Protein AF-A0A662MFW7-F1 (afdb_monomer)

Nearest PDB structures (foldseek):
  1b43-assembly1_B  TM=8.706E-01  e=4.120E-11  Pyrococcus furiosus
  1rxw-assembly1_A  TM=9.596E-01  e=2.568E-09  Archaeoglobus fulgidus
  3ory-assembly1_A  TM=8.728E-01  e=2.286E-09  Desulfurococcus amylolyticus
  1rxv-assembly2_B  TM=9.715E-01  e=1.472E-08  Archaeoglobus fulgidus
  3q8m-assembly2_B  TM=8.664E-01  e=4.306E-07  Homo sapiens

Mean predicted aligned error: 6.73 Å

pLDDT: mean 91.93, std 10.06, range [37.75, 98.44]

Secondary structure (DSSP, 8-state):
-BSGGG-EEEEPTTSS-EEEE--B---HHHHHHHHT--HHHHHHHHHHH-BTTB---TT--HHHHHHHHHHHSSHHHHHHHHT----SHHHHHHHHHS-----------PPP-HHHHHIIIIITT---HHHHHHHHHHHHHHHHHHHT--GGGG-

Radius of gyration: 23.77 Å; Cα contacts (8 Å, |Δi|>4): 122; chains: 1; bounding box: 58×43×58 Å

Sequence (155 aa):
MRNLALSGKRKLPGRSIYVEVHPELILLEKVLKELEITREQLIDLAILVGTDFNPGVKGVGPKTALKLIKKYGSLENVISEMRYSLLEYEEVRKIFLRPPVTDNYHLILGRPDIEGIVEFLCDERDFQLQNIQKSLNDLKAAEDSRRQATLESWF

Solvent-accessible surface area (backbone atoms only — not comparable to full-atom values): 9566 Å² total; per-residue (Å²): 110,43,45,72,97,63,46,46,78,44,72,43,86,99,48,103,44,75,47,75,39,68,66,40,85,72,54,68,70,60,52,32,61,76,70,69,45,53,75,66,43,51,48,41,28,39,50,37,41,35,48,100,88,41,84,37,43,91,94,33,45,70,70,55,24,48,54,44,36,72,72,49,64,40,55,69,47,39,34,64,76,70,65,55,92,76,77,70,54,68,60,55,49,41,48,74,75,61,54,96,77,78,84,89,72,78,95,72,88,72,84,82,58,65,67,62,49,46,47,52,39,36,75,74,62,70,42,59,64,84,79,44,48,62,59,54,50,52,53,51,51,56,50,55,59,55,74,60,68,53,83,65,83,79,108

Foldseek 3Di:
DPCPVPAAWDDDPPDPDIDGDDDDDDDPVVVCVVLVHDPLLVLLLCQQQDDPVGRHFPPRHSVNSSVLCVVQVGNVSSCVVVVTDRPPSVVSSCCSVPNDDDPPDDDDDDQDPLVVVCCCCCVVVVDDCVVCVVVSVVSVVVVVVVVPPDPVVPD

Structure (mmCIF, N/CA/C/O backbone):
data_AF-A0A662MFW7-F1
#
_entry.id   AF-A0A662MFW7-F1
#
loop_
_atom_site.group_PDB
_atom_site.id
_atom_site.type_symbol
_atom_site.label_atom_id
_atom_site.label_alt_id
_atom_site.label_comp_id
_atom_site.label_asym_id
_atom_site.label_entity_id
_atom_site.label_seq_id
_atom_site.pdbx_PDB_ins_code
_atom_site.Cartn_x
_atom_site.Cartn_y
_atom_site.Cartn_z
_atom_site.occupancy
_atom_site.B_iso_or_equiv
_atom_site.auth_seq_id
_atom_site.auth_comp_id
_atom_sit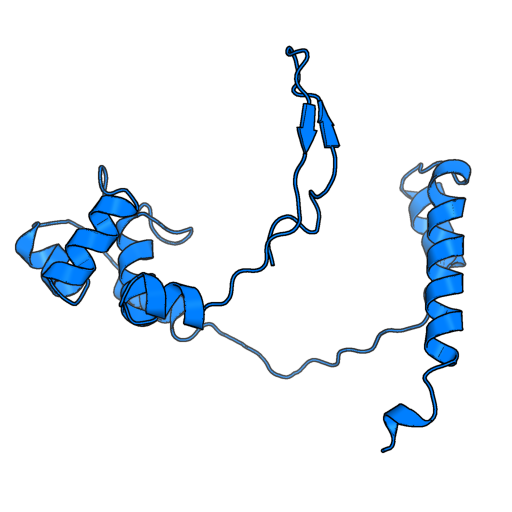e.auth_asym_id
_atom_site.auth_atom_id
_atom_site.pdbx_PDB_model_num
ATOM 1 N N . MET A 1 1 ? 6.815 2.481 -1.957 1.00 92.62 1 MET A N 1
ATOM 2 C CA . MET A 1 1 ? 6.851 3.662 -2.849 1.00 92.62 1 MET A CA 1
ATOM 3 C C . MET A 1 1 ? 5.530 3.720 -3.610 1.00 92.62 1 MET A C 1
ATOM 5 O O . MET A 1 1 ? 5.059 2.664 -4.011 1.00 92.62 1 MET A O 1
ATOM 9 N N . ARG A 1 2 ? 4.913 4.891 -3.779 1.00 94.00 2 ARG A N 1
ATOM 10 C CA . ARG A 1 2 ? 3.706 5.091 -4.602 1.00 94.00 2 ARG A CA 1
ATOM 11 C C . ARG A 1 2 ? 4.025 6.002 -5.783 1.00 94.00 2 ARG A C 1
ATOM 13 O O . ARG A 1 2 ? 5.036 6.697 -5.774 1.00 94.00 2 ARG A O 1
ATOM 20 N N . ASN A 1 3 ? 3.158 5.978 -6.791 1.00 93.19 3 ASN A N 1
ATOM 21 C CA . ASN A 1 3 ? 3.218 6.818 -7.990 1.00 93.19 3 ASN A CA 1
ATOM 22 C C . ASN A 1 3 ? 4.448 6.629 -8.896 1.00 93.19 3 ASN A C 1
ATOM 24 O O . ASN A 1 3 ? 4.631 7.426 -9.807 1.00 93.19 3 ASN A O 1
ATOM 28 N N . LEU A 1 4 ? 5.262 5.582 -8.719 1.00 93.12 4 LEU A N 1
ATOM 29 C CA . LEU A 1 4 ? 6.427 5.343 -9.584 1.00 93.12 4 LEU A CA 1
ATOM 30 C C . LEU A 1 4 ? 6.022 5.227 -11.063 1.00 93.12 4 LEU A C 1
ATOM 32 O O . LEU A 1 4 ? 6.505 5.986 -11.897 1.00 93.12 4 LEU A O 1
ATOM 36 N N . ALA A 1 5 ? 5.055 4.353 -11.357 1.00 90.94 5 ALA A N 1
ATOM 37 C CA . ALA A 1 5 ? 4.534 4.128 -12.707 1.00 90.94 5 ALA A CA 1
ATOM 38 C C . ALA A 1 5 ? 3.625 5.257 -13.243 1.00 90.94 5 ALA A C 1
ATOM 40 O O . ALA A 1 5 ? 3.252 5.233 -14.410 1.00 90.94 5 ALA A O 1
ATOM 41 N N . LEU A 1 6 ? 3.232 6.222 -12.400 1.00 89.44 6 LEU A N 1
ATOM 42 C CA . LEU A 1 6 ? 2.278 7.291 -12.744 1.00 89.44 6 LEU A CA 1
ATOM 43 C C . LEU A 1 6 ? 2.888 8.696 -12.652 1.00 89.44 6 LEU A C 1
ATOM 45 O O . LEU A 1 6 ? 2.176 9.686 -12.827 1.00 89.44 6 LEU A O 1
ATOM 49 N N . SER A 1 7 ? 4.175 8.785 -12.320 1.00 90.19 7 SER A N 1
ATOM 50 C CA . SER A 1 7 ? 4.860 10.054 -12.112 1.00 90.19 7 SER A CA 1
ATOM 51 C C . SER A 1 7 ? 4.948 10.865 -13.405 1.00 90.19 7 SER A C 1
ATOM 53 O O . SER A 1 7 ? 5.110 10.322 -14.497 1.00 90.19 7 SER A O 1
ATOM 55 N N . GLY A 1 8 ? 4.811 12.185 -13.276 1.00 90.06 8 GLY A N 1
ATOM 56 C CA . GLY A 1 8 ? 4.828 13.120 -14.399 1.00 90.06 8 GLY A CA 1
ATOM 57 C C . GLY A 1 8 ? 3.640 14.079 -14.407 1.00 90.06 8 GLY A C 1
ATOM 58 O O . GLY A 1 8 ? 2.832 14.134 -13.478 1.00 90.06 8 GLY A O 1
ATOM 59 N N . LYS A 1 9 ? 3.549 14.876 -15.475 1.00 91.38 9 LYS A N 1
ATOM 60 C CA . LYS A 1 9 ? 2.498 15.883 -15.665 1.00 91.38 9 LYS A CA 1
ATOM 61 C C . LYS A 1 9 ? 1.416 15.350 -16.589 1.00 91.38 9 LYS A C 1
ATOM 63 O O . LYS A 1 9 ? 1.702 14.969 -17.720 1.00 91.38 9 LYS A O 1
ATOM 68 N N . ARG A 1 10 ? 0.160 15.404 -16.144 1.00 89.94 10 ARG A N 1
ATOM 69 C CA . ARG A 1 10 ? -1.008 15.085 -16.976 1.00 89.94 10 ARG A CA 1
ATOM 70 C C . ARG A 1 10 ? -2.005 16.234 -17.004 1.00 89.94 10 ARG A C 1
ATOM 72 O O . ARG A 1 10 ? -2.276 16.856 -15.979 1.00 89.94 10 ARG A O 1
ATOM 79 N N . LYS A 1 11 ? -2.586 16.496 -18.173 1.00 91.69 11 LYS A N 1
ATOM 80 C CA . LYS A 1 11 ? -3.725 17.411 -18.311 1.00 91.69 11 LYS A CA 1
ATOM 81 C C . LYS A 1 11 ? -5.005 16.688 -17.901 1.00 91.69 11 LYS A C 1
ATOM 83 O O . LYS A 1 11 ? -5.216 15.546 -18.305 1.00 91.69 11 LYS A O 1
ATOM 88 N N . LEU A 1 12 ? -5.863 17.338 -17.120 1.00 89.88 12 LEU A N 1
ATOM 89 C CA . LEU A 1 12 ? -7.167 16.767 -16.789 1.00 89.88 12 LEU A CA 1
ATOM 90 C C . LEU A 1 12 ? -8.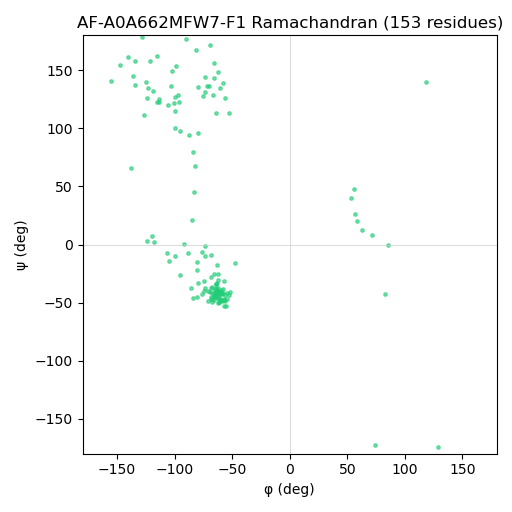106 16.835 -18.004 1.00 89.88 12 LEU A C 1
ATOM 92 O O . LEU A 1 12 ? -8.232 17.899 -18.618 1.00 89.88 12 LEU A O 1
ATOM 96 N N . PRO A 1 13 ? -8.790 15.733 -18.360 1.00 90.00 13 PRO A N 1
ATOM 97 C CA . PRO A 1 13 ? -9.739 15.746 -19.464 1.00 90.00 13 PRO A CA 1
ATOM 98 C C . PRO A 1 13 ? -10.864 16.747 -19.170 1.00 90.00 13 PRO A C 1
ATOM 100 O O . PRO A 1 13 ? -11.377 16.820 -18.053 1.00 90.00 13 PRO A O 1
ATOM 103 N N . GLY A 1 14 ? -11.211 17.566 -20.165 1.00 91.00 14 GLY A N 1
ATOM 104 C CA . GLY A 1 14 ? -12.263 18.581 -20.042 1.00 91.00 14 GLY A CA 1
ATOM 105 C C . GLY A 1 14 ? -11.922 19.789 -19.158 1.00 91.00 14 GLY A C 1
ATOM 106 O O . GLY A 1 14 ? -12.808 20.597 -18.892 1.00 91.00 14 GLY A O 1
ATOM 107 N N . ARG A 1 15 ? -10.672 19.946 -18.691 1.00 92.69 15 ARG A N 1
ATOM 108 C CA . ARG A 1 15 ? -10.233 21.111 -17.900 1.00 92.69 15 ARG A CA 1
ATOM 109 C C . ARG A 1 15 ? -8.872 21.626 -18.373 1.00 92.69 15 ARG A C 1
ATOM 111 O O . ARG A 1 15 ? -7.983 20.855 -18.723 1.00 92.69 15 ARG A O 1
ATOM 118 N N . SER A 1 16 ? -8.663 22.939 -18.320 1.00 91.19 16 SER A N 1
ATOM 119 C CA . SER A 1 16 ? -7.359 23.568 -18.604 1.00 91.19 16 SER A CA 1
ATOM 120 C C . SER A 1 16 ? -6.437 23.545 -17.381 1.00 91.19 16 SER A C 1
ATOM 122 O O . SER A 1 16 ? -5.832 24.551 -17.031 1.00 91.19 16 SER A O 1
ATOM 124 N N . ILE A 1 17 ? -6.367 22.399 -16.699 1.00 93.75 17 ILE A N 1
ATOM 125 C CA . ILE A 1 17 ? -5.581 22.207 -15.477 1.00 93.75 17 ILE A CA 1
ATOM 126 C C . ILE A 1 17 ? -4.618 21.046 -15.704 1.00 93.75 17 ILE A C 1
ATOM 128 O O . ILE A 1 17 ? -5.012 19.988 -16.203 1.00 93.75 17 ILE A O 1
ATOM 132 N N . TYR A 1 18 ? -3.367 21.251 -15.308 1.00 91.75 18 TYR A N 1
ATOM 133 C CA . TYR A 1 18 ? -2.338 20.222 -15.277 1.00 91.75 18 TYR A CA 1
ATOM 134 C C . TYR A 1 18 ? -2.137 19.760 -13.838 1.00 91.75 18 TYR A C 1
ATOM 136 O O . TYR A 1 18 ? -2.091 20.575 -12.920 1.00 91.75 18 TYR A O 1
ATOM 144 N N . VAL A 1 19 ? -2.028 18.450 -13.656 1.00 91.69 19 VAL A N 1
ATOM 145 C CA . VAL A 1 19 ? -1.703 17.824 -12.378 1.00 91.69 19 VAL A CA 1
ATOM 146 C C . VAL A 1 19 ? -0.340 17.178 -12.523 1.00 91.69 19 VAL A C 1
ATOM 148 O O . VAL A 1 19 ? -0.122 16.375 -13.433 1.00 91.69 19 VAL A O 1
ATOM 151 N N . GLU A 1 20 ? 0.565 17.545 -11.629 1.00 93.50 20 GLU A N 1
ATOM 152 C CA . GLU A 1 20 ? 1.867 16.914 -11.494 1.00 93.50 20 GLU A CA 1
ATOM 153 C C . GLU A 1 20 ? 1.800 15.873 -10.380 1.00 93.50 20 GLU A C 1
ATOM 155 O O . GLU A 1 20 ? 1.306 16.149 -9.286 1.00 93.50 20 GLU A O 1
ATOM 160 N N . VAL A 1 21 ? 2.241 14.656 -10.686 1.00 93.06 21 VAL A N 1
ATOM 161 C CA . VAL A 1 21 ? 2.283 13.543 -9.742 1.00 93.06 21 VAL A CA 1
ATOM 162 C C . VAL A 1 21 ? 3.742 13.201 -9.487 1.00 93.06 21 VAL A C 1
ATOM 164 O O . VAL A 1 21 ? 4.482 12.871 -10.415 1.00 93.06 21 VAL A O 1
ATOM 167 N N . HIS A 1 22 ? 4.145 13.259 -8.222 1.00 94.12 22 HIS A N 1
ATOM 168 C CA . HIS A 1 22 ? 5.493 12.907 -7.791 1.00 94.12 22 HIS A CA 1
ATOM 169 C C . HIS A 1 22 ? 5.512 11.506 -7.160 1.00 94.12 22 HIS A C 1
ATOM 171 O O . HIS A 1 22 ? 4.514 11.097 -6.551 1.00 94.12 22 HIS A O 1
ATOM 177 N N . PRO A 1 23 ? 6.625 10.760 -7.279 1.00 95.81 23 PRO A N 1
ATOM 178 C CA . PRO A 1 23 ? 6.841 9.553 -6.493 1.00 95.81 23 PRO A CA 1
ATOM 179 C C . PRO A 1 23 ? 6.782 9.849 -4.991 1.00 95.81 23 PRO A C 1
ATOM 181 O O . PRO A 1 23 ? 7.329 10.843 -4.519 1.00 95.81 23 PRO A O 1
ATOM 184 N N . GLU A 1 24 ? 6.152 8.956 -4.232 1.00 95.50 24 GLU A N 1
ATOM 185 C CA . GLU A 1 24 ? 6.008 9.084 -2.779 1.00 95.50 24 GLU A CA 1
ATOM 186 C C . GLU A 1 24 ? 6.683 7.907 -2.070 1.00 95.50 24 GLU A C 1
ATOM 188 O O . GLU A 1 24 ? 6.446 6.735 -2.393 1.00 95.50 24 GLU A O 1
ATOM 193 N N . LEU A 1 25 ? 7.495 8.196 -1.055 1.00 96.94 25 LEU A N 1
ATOM 194 C CA . LEU A 1 25 ? 8.064 7.183 -0.171 1.00 96.94 25 LEU A CA 1
ATOM 195 C C . LEU A 1 25 ? 7.275 7.139 1.140 1.00 96.94 25 LEU A C 1
ATOM 197 O O . LEU A 1 25 ? 7.204 8.127 1.862 1.00 96.94 25 LEU A O 1
ATOM 201 N N . ILE A 1 26 ? 6.720 5.970 1.459 1.00 96.88 26 ILE A N 1
ATOM 202 C CA . ILE A 1 26 ? 6.002 5.716 2.710 1.00 96.88 26 ILE A CA 1
ATOM 203 C C . ILE A 1 26 ? 6.792 4.670 3.485 1.00 96.88 26 ILE A C 1
ATOM 205 O O . ILE A 1 26 ? 7.044 3.581 2.968 1.00 96.88 26 ILE A O 1
ATOM 209 N N . LEU A 1 27 ? 7.188 5.018 4.707 1.00 97.81 27 LEU A N 1
ATOM 210 C CA . LEU A 1 27 ? 7.931 4.143 5.608 1.00 97.81 27 LEU A CA 1
ATOM 211 C C . LEU A 1 27 ? 6.993 3.663 6.710 1.00 97.81 27 LEU A C 1
ATOM 213 O O . LEU A 1 27 ? 6.459 4.484 7.455 1.00 97.81 27 LEU A O 1
ATOM 217 N N . LEU A 1 28 ? 6.812 2.345 6.815 1.00 97.62 28 LEU A N 1
ATOM 218 C CA . LEU A 1 28 ? 5.862 1.740 7.750 1.00 97.62 28 LEU A CA 1
ATOM 219 C C . LEU A 1 28 ? 6.109 2.200 9.191 1.00 97.62 28 LEU A C 1
ATOM 221 O O . LEU A 1 28 ? 5.181 2.638 9.856 1.00 97.62 28 LEU A O 1
ATOM 225 N N . GLU A 1 29 ? 7.359 2.180 9.651 1.00 97.81 29 GLU A N 1
ATOM 226 C CA . GLU A 1 29 ? 7.716 2.585 11.017 1.00 97.81 29 GLU A CA 1
ATOM 227 C C . GLU A 1 29 ? 7.327 4.033 11.332 1.00 97.81 29 GLU A C 1
ATOM 229 O O . GLU A 1 29 ? 6.806 4.312 12.411 1.00 97.81 29 GLU A O 1
ATOM 234 N N . LYS A 1 30 ? 7.531 4.957 10.381 1.00 98.19 30 LYS A N 1
ATOM 235 C CA . LYS A 1 30 ? 7.141 6.363 10.553 1.00 98.19 30 LYS A CA 1
ATOM 236 C C . LYS A 1 30 ? 5.626 6.503 10.649 1.00 98.19 30 LYS A C 1
ATOM 238 O O . LYS A 1 30 ? 5.151 7.207 11.531 1.00 98.19 30 LYS A O 1
ATOM 243 N N . VAL A 1 31 ? 4.888 5.790 9.796 1.00 98.00 31 VAL A N 1
ATOM 244 C CA . VAL A 1 31 ? 3.417 5.785 9.811 1.00 98.00 31 VAL A CA 1
ATOM 245 C C . VAL A 1 31 ? 2.888 5.244 11.138 1.00 98.00 31 VAL A C 1
ATOM 247 O O . VAL A 1 31 ? 2.053 5.883 11.767 1.00 98.00 31 VAL A O 1
ATOM 250 N N . LEU A 1 32 ? 3.392 4.096 11.596 1.00 98.19 32 LEU A N 1
ATOM 251 C CA . LEU A 1 32 ? 2.969 3.495 12.863 1.00 98.19 32 LEU A CA 1
ATOM 252 C C . LEU A 1 32 ? 3.270 4.412 14.055 1.00 98.19 32 LEU A C 1
ATOM 254 O O . LEU A 1 32 ? 2.420 4.582 14.927 1.00 98.19 32 LEU A O 1
ATOM 258 N N . LYS A 1 33 ? 4.446 5.054 14.061 1.00 98.31 33 LYS A N 1
ATOM 259 C CA . LYS A 1 33 ? 4.841 6.011 15.100 1.00 98.31 33 LYS A CA 1
ATOM 260 C C . LYS A 1 33 ? 3.954 7.256 15.113 1.00 98.31 33 LYS A C 1
ATOM 262 O O . LYS A 1 33 ? 3.544 7.682 16.183 1.00 98.31 33 LYS A O 1
ATOM 267 N N . GLU A 1 34 ? 3.666 7.834 13.951 1.00 98.06 34 GLU A N 1
ATOM 268 C CA . GLU A 1 34 ? 2.845 9.046 13.833 1.00 98.06 34 GLU A CA 1
ATOM 269 C C . GLU A 1 34 ? 1.378 8.791 14.199 1.00 98.06 34 GLU A C 1
ATOM 271 O O . GLU A 1 34 ? 0.733 9.626 14.831 1.00 98.06 34 GLU A O 1
ATOM 276 N N . LEU A 1 35 ? 0.850 7.620 13.840 1.00 97.69 35 LEU A N 1
ATOM 277 C CA . LEU A 1 35 ? -0.514 7.222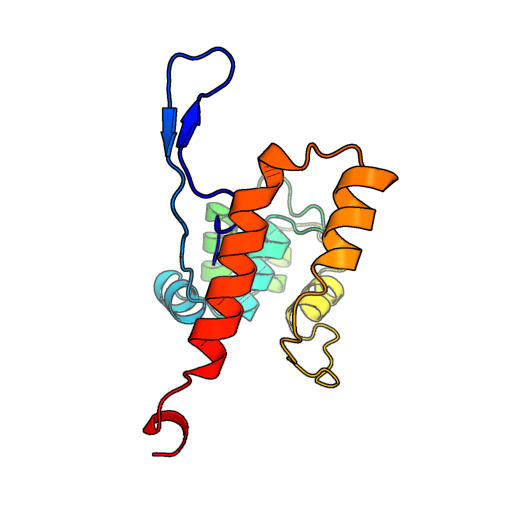 14.188 1.00 97.69 35 LEU A CA 1
ATOM 278 C C . LEU A 1 35 ? -0.634 6.685 15.627 1.00 97.69 35 LEU A C 1
ATOM 280 O O . LEU A 1 35 ? -1.745 6.633 16.163 1.00 97.69 35 LEU A O 1
ATOM 284 N N . GLU A 1 36 ? 0.496 6.346 16.257 1.00 97.81 36 GLU A N 1
ATOM 285 C CA . GLU A 1 36 ? 0.610 5.716 17.580 1.00 97.81 36 GLU A CA 1
ATOM 286 C C . GLU A 1 36 ? -0.173 4.399 17.665 1.00 97.81 36 GLU A C 1
ATOM 288 O O . GLU A 1 36 ? -0.957 4.174 18.587 1.00 97.81 36 GLU A O 1
ATOM 293 N N . ILE A 1 37 ? 0.009 3.541 16.662 1.00 98.00 37 ILE A N 1
ATOM 294 C CA . ILE A 1 37 ? -0.643 2.230 16.579 1.00 98.00 37 ILE A CA 1
ATOM 295 C C . ILE A 1 37 ? 0.358 1.152 16.176 1.00 98.00 37 ILE A C 1
ATOM 297 O O . ILE A 1 37 ? 1.390 1.426 15.561 1.00 98.00 37 ILE A O 1
ATOM 301 N N . THR A 1 38 ? 0.043 -0.099 16.493 1.00 98.31 38 THR A N 1
ATOM 302 C CA . THR A 1 38 ? 0.825 -1.256 16.044 1.00 98.31 38 THR A CA 1
ATOM 303 C C . THR A 1 38 ? 0.459 -1.665 14.614 1.00 98.31 38 THR A C 1
ATOM 305 O O . THR A 1 38 ? -0.562 -1.252 14.060 1.00 98.31 38 THR A O 1
ATOM 308 N N . ARG A 1 39 ? 1.277 -2.533 13.999 1.00 97.81 39 ARG A N 1
ATOM 309 C CA . ARG A 1 39 ? 0.954 -3.130 12.691 1.00 97.81 39 ARG A CA 1
ATOM 310 C C . ARG A 1 39 ? -0.375 -3.891 12.718 1.00 97.81 39 ARG A C 1
ATOM 312 O O . ARG A 1 39 ? -1.126 -3.826 11.755 1.00 97.81 39 ARG A O 1
ATOM 319 N N . GLU A 1 40 ? -0.660 -4.593 13.809 1.00 97.94 40 GLU A N 1
ATOM 320 C CA . GLU A 1 40 ? -1.911 -5.333 13.993 1.00 97.94 40 GLU A CA 1
ATOM 321 C C . GLU A 1 40 ? -3.113 -4.387 14.064 1.00 97.94 40 GLU A C 1
ATOM 323 O O . GLU A 1 40 ? -4.089 -4.572 13.347 1.00 97.94 40 GLU A O 1
ATOM 328 N N . GLN A 1 41 ? -2.987 -3.287 14.806 1.00 98.19 41 GLN A N 1
ATOM 329 C CA . GLN A 1 41 ? -4.005 -2.239 14.862 1.00 98.19 41 GLN A CA 1
ATOM 330 C C . GLN A 1 41 ? -4.214 -1.527 13.519 1.00 98.19 41 GLN A C 1
ATOM 332 O O . GLN A 1 41 ? -5.334 -1.139 13.194 1.00 98.19 41 GLN A O 1
ATOM 337 N N . LEU A 1 42 ? -3.159 -1.361 12.716 1.00 98.44 42 LEU A N 1
ATOM 338 C CA . LEU A 1 42 ? -3.282 -0.837 11.354 1.00 98.44 42 LEU A CA 1
ATOM 339 C C . LEU A 1 42 ? -4.083 -1.792 10.452 1.00 98.44 42 LEU A C 1
ATOM 341 O O . LEU A 1 42 ? -4.876 -1.329 9.632 1.00 98.44 42 LEU A O 1
ATOM 345 N N . ILE A 1 43 ? -3.901 -3.105 10.612 1.00 98.19 43 ILE A N 1
ATOM 346 C CA . ILE A 1 43 ? -4.680 -4.124 9.894 1.00 98.19 43 ILE A CA 1
ATOM 347 C C . ILE A 1 43 ? -6.140 -4.094 10.358 1.00 98.19 43 ILE A C 1
ATOM 349 O O . ILE A 1 43 ? -7.034 -4.021 9.522 1.00 98.19 43 ILE A O 1
ATOM 353 N N . ASP A 1 44 ? -6.389 -4.057 11.667 1.00 97.88 44 ASP A N 1
ATOM 354 C CA . ASP A 1 44 ? -7.739 -3.947 12.233 1.00 97.88 44 ASP A CA 1
ATOM 355 C C . ASP A 1 44 ? -8.473 -2.691 11.738 1.00 97.88 44 ASP A C 1
ATOM 357 O O . ASP A 1 44 ? -9.647 -2.737 11.363 1.00 97.88 44 ASP A O 1
ATOM 361 N N . LEU A 1 45 ? -7.762 -1.562 11.670 1.00 98.06 45 LEU A N 1
ATOM 362 C CA . LEU A 1 45 ? -8.256 -0.320 11.082 1.00 9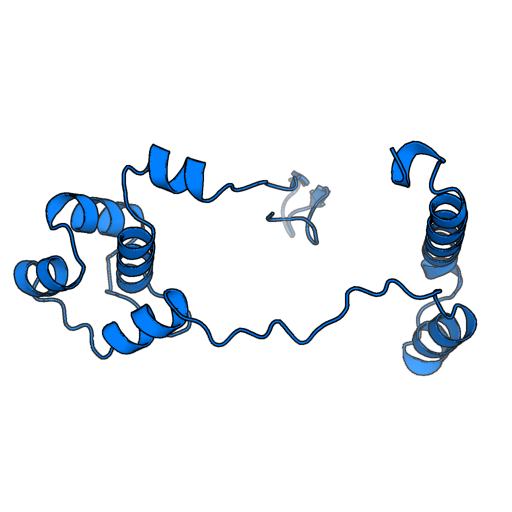8.06 45 LEU A CA 1
ATOM 363 C C . LEU A 1 45 ? -8.641 -0.522 9.613 1.00 98.06 45 LEU A C 1
ATOM 365 O O . LEU A 1 45 ? -9.731 -0.113 9.214 1.00 98.06 45 LEU A O 1
ATOM 369 N N . ALA A 1 46 ? -7.772 -1.139 8.808 1.00 98.00 46 ALA A N 1
ATOM 370 C CA . ALA A 1 46 ? -8.041 -1.388 7.394 1.00 98.00 46 ALA A CA 1
ATOM 371 C C . ALA A 1 46 ? -9.263 -2.296 7.201 1.00 98.00 46 ALA A C 1
ATOM 373 O O . ALA A 1 46 ? -10.110 -2.006 6.363 1.00 98.00 46 ALA A O 1
ATOM 374 N N . ILE A 1 47 ? -9.412 -3.326 8.033 1.00 97.94 47 ILE A N 1
ATOM 375 C CA . ILE A 1 47 ? -10.569 -4.222 8.024 1.00 97.94 47 ILE A CA 1
ATOM 376 C C . ILE A 1 47 ? -11.869 -3.460 8.332 1.00 97.94 47 ILE A C 1
ATOM 378 O O . ILE A 1 47 ? -12.879 -3.698 7.669 1.00 97.94 47 ILE A O 1
ATOM 382 N N . LEU A 1 48 ? -11.861 -2.514 9.280 1.00 97.44 48 LEU A N 1
ATOM 383 C CA . LEU A 1 48 ? -13.027 -1.663 9.562 1.00 97.44 48 LEU A CA 1
ATOM 384 C C . LEU A 1 48 ? -13.414 -0.778 8.375 1.00 97.44 48 LEU A C 1
ATOM 386 O O . LEU A 1 48 ? -14.602 -0.570 8.138 1.00 97.44 48 LEU A O 1
ATOM 390 N N . VAL A 1 49 ? -12.427 -0.240 7.657 1.00 97.75 49 VAL A N 1
ATOM 391 C CA . VAL A 1 49 ? -12.655 0.608 6.475 1.00 97.75 49 VAL A CA 1
ATOM 392 C C . VAL A 1 49 ? -13.121 -0.220 5.278 1.00 97.75 49 VAL A C 1
ATOM 394 O O . VAL A 1 49 ? -13.974 0.232 4.519 1.00 97.75 49 VAL A O 1
ATOM 397 N N . GLY A 1 50 ? -12.577 -1.425 5.132 1.00 96.56 50 GLY A N 1
ATOM 398 C CA . GLY A 1 50 ? -12.770 -2.311 3.994 1.00 96.56 50 GLY A CA 1
ATOM 399 C C . GLY A 1 50 ? -11.453 -2.592 3.277 1.00 96.56 50 GLY A C 1
ATOM 400 O O . GLY A 1 50 ? -10.612 -1.707 3.098 1.00 96.56 50 GLY A O 1
ATOM 401 N N . THR A 1 51 ? -11.289 -3.844 2.867 1.00 96.56 51 THR A N 1
ATOM 402 C CA . THR A 1 51 ? -10.147 -4.348 2.099 1.00 96.56 51 THR A CA 1
ATOM 403 C C . THR A 1 51 ? -10.653 -5.102 0.870 1.00 96.56 51 THR A C 1
ATOM 405 O O . THR A 1 51 ? -11.855 -5.289 0.696 1.00 96.56 51 THR A O 1
ATOM 408 N N . ASP A 1 52 ? -9.751 -5.606 0.032 1.00 96.50 52 ASP A N 1
ATOM 409 C CA . ASP A 1 52 ? -10.146 -6.469 -1.089 1.00 96.50 52 ASP A CA 1
ATOM 410 C C . ASP A 1 52 ? -10.795 -7.791 -0.626 1.00 96.50 52 ASP A C 1
ATOM 412 O O . ASP A 1 52 ? -11.490 -8.443 -1.401 1.00 96.50 52 ASP A O 1
ATOM 416 N N . PHE A 1 53 ? -10.606 -8.177 0.643 1.00 95.19 53 PHE A N 1
ATOM 417 C CA . PHE A 1 53 ? -11.150 -9.407 1.226 1.00 95.19 53 PHE A CA 1
ATOM 418 C C . PHE A 1 53 ? -12.424 -9.184 2.047 1.00 95.19 53 PHE A C 1
ATOM 420 O O . PHE A 1 53 ? -13.066 -10.152 2.445 1.00 95.19 53 PHE A O 1
ATOM 427 N N . ASN A 1 54 ? -12.801 -7.932 2.330 1.00 95.12 54 ASN A N 1
ATOM 428 C CA . ASN A 1 54 ? -14.013 -7.630 3.086 1.00 95.12 54 ASN A CA 1
ATOM 429 C C . ASN A 1 54 ? -14.553 -6.222 2.774 1.00 95.12 54 ASN A C 1
ATOM 431 O O . ASN A 1 54 ? -13.784 -5.266 2.724 1.00 95.12 54 ASN A O 1
ATOM 435 N N . PRO A 1 55 ? -15.880 -6.028 2.676 1.00 94.00 55 PRO A N 1
ATOM 436 C CA . PRO A 1 55 ? -16.467 -4.733 2.313 1.00 94.00 55 PRO A CA 1
ATOM 437 C C . PRO A 1 55 ? -16.295 -3.628 3.374 1.00 94.00 55 PRO A C 1
ATOM 439 O O . PRO A 1 55 ? -16.618 -2.473 3.103 1.00 94.00 55 PRO A O 1
ATOM 442 N N . GLY A 1 56 ? -15.814 -3.966 4.574 1.00 95.06 56 GLY A N 1
ATOM 443 C CA . GLY A 1 56 ? -15.714 -3.046 5.705 1.00 95.06 56 GLY A CA 1
ATOM 444 C C . GLY A 1 56 ? -17.058 -2.732 6.359 1.00 95.06 56 GLY A C 1
ATOM 445 O O . GLY A 1 56 ? -18.095 -3.324 6.051 1.00 95.06 56 GLY A O 1
ATOM 446 N N . VAL A 1 57 ? -17.042 -1.786 7.296 1.00 95.56 57 VAL A N 1
ATOM 447 C CA . VAL A 1 57 ? -18.235 -1.330 8.013 1.00 95.56 57 VAL A CA 1
ATOM 448 C C . VAL A 1 57 ? -18.787 -0.075 7.344 1.00 95.56 57 VAL A C 1
ATOM 450 O O . VAL A 1 57 ? -18.124 0.959 7.241 1.00 95.56 57 VAL A O 1
ATOM 453 N N . LYS A 1 58 ? -20.056 -0.129 6.927 1.00 94.19 58 LYS A N 1
ATOM 454 C CA . LYS A 1 58 ? -20.734 1.010 6.297 1.00 94.19 58 LYS A CA 1
ATOM 455 C C . LYS A 1 58 ? -20.691 2.247 7.204 1.00 94.19 58 LYS A C 1
ATOM 457 O O . LYS A 1 58 ? -21.145 2.213 8.342 1.00 94.19 58 LYS A O 1
ATOM 462 N N . GLY A 1 59 ? -20.194 3.362 6.667 1.00 93.94 59 GLY A N 1
ATOM 463 C CA . GLY A 1 59 ? -20.086 4.634 7.394 1.00 93.94 59 GLY A CA 1
ATOM 464 C C . GLY A 1 59 ? -18.814 4.784 8.235 1.00 93.94 59 GLY A C 1
ATOM 465 O O . GLY A 1 59 ? -18.604 5.842 8.830 1.00 93.94 59 GLY A O 1
ATOM 466 N N . VAL A 1 60 ? -17.933 3.780 8.251 1.00 96.50 60 VAL A N 1
ATOM 467 C CA . VAL A 1 60 ? -16.634 3.851 8.926 1.00 96.50 60 VAL A CA 1
ATOM 468 C C . VAL A 1 60 ? -15.540 4.145 7.901 1.00 96.50 60 VAL A C 1
ATOM 470 O O . VAL A 1 60 ? -15.075 3.275 7.179 1.00 96.50 60 VAL A O 1
ATOM 473 N N . GLY A 1 61 ? -15.121 5.409 7.834 1.00 97.06 61 GLY A N 1
ATOM 474 C CA . GLY A 1 61 ? -13.950 5.821 7.053 1.00 97.06 61 GLY A CA 1
ATOM 475 C C . GLY A 1 61 ? -12.644 5.776 7.863 1.00 97.06 61 GLY A C 1
ATOM 476 O O . GLY A 1 61 ? -12.683 5.583 9.082 1.00 97.06 61 GLY A O 1
ATOM 477 N N . PRO A 1 62 ? -11.484 6.062 7.238 1.00 97.88 62 PRO A N 1
ATOM 478 C CA . PRO A 1 62 ? -10.165 5.944 7.874 1.00 97.88 62 PRO A CA 1
ATOM 479 C C . PRO A 1 62 ? -10.008 6.724 9.186 1.00 97.88 62 PRO A C 1
ATOM 481 O O . PRO A 1 62 ? -9.462 6.211 10.159 1.00 97.88 62 PRO A O 1
ATOM 484 N N . LYS A 1 63 ? -10.534 7.955 9.248 1.00 97.94 63 LYS A N 1
ATOM 485 C CA . LYS A 1 63 ? -10.476 8.791 10.462 1.00 97.94 63 LYS A CA 1
ATOM 486 C C . LYS A 1 63 ? -11.265 8.176 11.621 1.00 97.94 63 LYS A C 1
ATOM 488 O O . LYS A 1 63 ? -10.798 8.170 12.758 1.00 97.94 63 LYS A O 1
ATOM 493 N N . THR A 1 64 ? -12.461 7.668 11.330 1.00 97.62 64 THR A N 1
ATOM 494 C CA . THR A 1 64 ? -13.330 7.032 12.325 1.00 97.62 64 THR A CA 1
ATOM 495 C C . THR A 1 64 ? -12.728 5.712 12.790 1.00 97.62 64 THR A C 1
ATOM 497 O O . THR A 1 64 ? -12.649 5.484 13.993 1.00 97.62 64 THR A O 1
ATOM 500 N N . ALA A 1 65 ? -12.244 4.886 11.857 1.00 97.81 65 ALA A N 1
ATOM 501 C CA . ALA A 1 65 ? -11.590 3.619 12.163 1.00 97.81 65 ALA A CA 1
ATOM 502 C C . ALA A 1 65 ? -10.379 3.820 13.086 1.00 97.81 65 ALA A C 1
ATOM 504 O O . ALA A 1 65 ? -10.300 3.181 14.132 1.00 97.81 65 ALA A O 1
ATOM 505 N N . LEU A 1 66 ? -9.503 4.785 12.777 1.00 98.38 66 LEU A N 1
ATOM 506 C CA . LEU A 1 66 ? -8.356 5.114 13.627 1.00 98.38 66 LEU A CA 1
ATOM 507 C C . LEU A 1 66 ? -8.779 5.495 15.049 1.00 98.38 66 LEU A C 1
ATOM 509 O O . LEU A 1 66 ? -8.218 4.993 16.020 1.00 98.38 66 LEU A O 1
ATOM 513 N N . LYS A 1 67 ? -9.791 6.362 15.184 1.00 98.12 67 LYS A N 1
ATOM 514 C CA . LYS A 1 67 ? -10.309 6.779 16.493 1.00 98.12 67 LYS A CA 1
ATOM 515 C C . LYS A 1 67 ? -10.838 5.590 17.299 1.00 98.12 67 LYS A C 1
ATOM 517 O O . LYS A 1 67 ? -10.596 5.523 18.501 1.00 98.12 67 LYS A O 1
ATOM 522 N N . LEU A 1 68 ? -11.569 4.680 16.654 1.00 97.75 68 LEU A N 1
ATOM 523 C CA . LEU A 1 68 ? -12.124 3.492 17.301 1.00 97.75 68 LEU A CA 1
ATOM 524 C C . LEU A 1 68 ? -11.013 2.548 17.766 1.00 97.75 68 LEU A C 1
ATOM 526 O O . LEU A 1 68 ? -11.004 2.169 18.933 1.00 97.75 68 LEU A O 1
ATOM 530 N N . ILE A 1 69 ? -10.040 2.250 16.907 1.00 97.88 69 ILE A N 1
ATOM 531 C CA . ILE A 1 69 ? -8.921 1.366 17.251 1.00 97.88 69 ILE A CA 1
ATOM 532 C C . ILE A 1 69 ? -8.067 1.949 18.378 1.00 97.88 69 ILE A C 1
ATOM 534 O O . ILE A 1 69 ? -7.762 1.240 19.332 1.00 97.88 69 ILE A O 1
ATOM 538 N N . LYS A 1 70 ? -7.759 3.252 18.357 1.00 97.75 70 LYS A N 1
ATOM 539 C CA . LYS A 1 70 ? -7.029 3.889 19.469 1.00 97.75 70 LYS A CA 1
ATOM 540 C C . LYS A 1 70 ? -7.817 3.877 20.781 1.00 97.75 70 LYS A C 1
ATOM 542 O O . LYS A 1 70 ? -7.216 3.788 21.844 1.00 97.75 70 LYS A O 1
ATOM 547 N N . LYS A 1 71 ? -9.149 3.986 20.722 1.00 97.62 71 LYS A N 1
ATOM 548 C CA . LYS A 1 71 ? -10.007 4.003 21.916 1.00 97.62 71 LYS A CA 1
ATOM 549 C C . LYS A 1 71 ? -10.192 2.613 22.526 1.00 97.62 71 LYS A C 1
ATOM 551 O O . LYS A 1 71 ? -10.188 2.489 23.745 1.00 97.62 71 LYS A O 1
ATOM 556 N N . TYR A 1 72 ? -10.405 1.603 21.690 1.00 97.44 72 TYR A N 1
ATOM 557 C CA . TYR A 1 72 ? -10.826 0.267 22.119 1.00 97.44 72 TYR A CA 1
ATOM 558 C C . TYR A 1 72 ? -9.713 -0.785 22.025 1.00 97.44 72 TYR A C 1
ATOM 560 O O . TYR A 1 72 ? -9.874 -1.899 22.513 1.00 97.44 72 TYR A O 1
ATOM 568 N N . GLY A 1 73 ? -8.564 -0.442 21.443 1.00 95.38 73 GLY A N 1
ATOM 569 C CA . GLY A 1 73 ? -7.352 -1.259 21.423 1.00 95.38 73 GLY A CA 1
ATOM 570 C C . GLY A 1 73 ? -7.323 -2.326 20.330 1.00 95.38 73 GLY A C 1
ATOM 571 O O . GLY A 1 73 ? -6.291 -2.459 19.676 1.00 95.38 73 GLY A O 1
ATOM 572 N N . SER A 1 74 ? -8.429 -3.039 20.105 1.00 95.56 74 SER A N 1
ATOM 573 C CA . SER A 1 74 ? -8.529 -4.124 19.120 1.00 95.56 74 SER A CA 1
ATOM 574 C C . SER A 1 74 ? -9.868 -4.121 18.380 1.00 95.56 74 SER A C 1
ATOM 576 O O . SER A 1 74 ? -10.848 -3.521 18.840 1.00 95.56 74 SER A O 1
ATOM 578 N N . LEU A 1 75 ? -9.920 -4.795 17.230 1.00 95.75 75 LEU A N 1
ATOM 579 C CA . LEU A 1 75 ? -11.138 -4.929 16.429 1.00 95.75 75 LEU A CA 1
ATOM 580 C C . LEU A 1 75 ? -12.285 -5.616 17.181 1.00 95.75 75 LEU A C 1
ATOM 582 O O . LEU A 1 75 ? -13.424 -5.175 17.063 1.00 95.75 75 LEU A O 1
ATOM 586 N N . GLU A 1 76 ? -11.997 -6.639 17.986 1.00 96.00 76 GLU A N 1
ATOM 587 C CA . GLU A 1 76 ? -12.973 -7.382 18.798 1.00 96.00 76 GLU A CA 1
ATOM 588 C C . GLU A 1 76 ? -13.741 -6.429 19.720 1.00 96.00 76 GLU A C 1
ATOM 590 O O . GLU A 1 76 ? -14.974 -6.427 19.759 1.00 96.00 76 GLU A O 1
ATOM 595 N N . ASN A 1 77 ? -13.002 -5.563 20.422 1.00 96.69 77 ASN A N 1
ATOM 596 C CA . ASN A 1 77 ? -13.584 -4.578 21.325 1.00 96.69 77 ASN A CA 1
ATOM 597 C C . ASN A 1 77 ? -14.427 -3.558 20.551 1.00 96.69 77 ASN A C 1
ATOM 599 O O . ASN A 1 77 ? -15.515 -3.201 20.997 1.00 96.69 77 ASN A O 1
ATOM 603 N N . VAL A 1 78 ? -13.976 -3.122 19.367 1.00 96.00 78 VAL A N 1
ATOM 604 C CA . VAL A 1 78 ? -14.763 -2.223 18.505 1.00 96.00 78 VAL A CA 1
ATOM 605 C C . VAL A 1 78 ? -16.063 -2.886 18.049 1.00 96.00 78 VAL A C 1
ATOM 607 O O . VAL A 1 78 ? -17.115 -2.252 18.110 1.00 96.00 78 VAL A O 1
ATOM 610 N N . ILE A 1 79 ? -16.007 -4.141 17.598 1.00 94.69 79 ILE A N 1
ATOM 611 C CA . ILE A 1 79 ? -17.172 -4.908 17.140 1.00 94.69 79 ILE A CA 1
ATOM 612 C C . ILE A 1 79 ? -18.188 -5.058 18.273 1.00 94.69 79 ILE A C 1
ATOM 614 O O . ILE A 1 79 ? -19.369 -4.784 18.058 1.00 94.69 79 ILE A O 1
ATOM 618 N N . SER A 1 80 ? -17.731 -5.426 19.473 1.00 94.44 80 SER A N 1
ATOM 619 C CA . SER A 1 80 ? -18.581 -5.590 20.658 1.00 94.44 80 SER A CA 1
ATOM 620 C C . SER A 1 80 ? -19.252 -4.276 21.076 1.00 94.44 80 SER A C 1
ATOM 622 O O . SER A 1 80 ? -20.474 -4.210 21.220 1.00 94.44 80 SER A O 1
ATOM 624 N N . GLU A 1 81 ? -18.472 -3.200 21.212 1.00 95.12 81 GLU A N 1
ATOM 625 C CA . GLU A 1 81 ? -18.951 -1.901 21.702 1.00 95.12 81 GLU A CA 1
ATOM 626 C C . GLU A 1 81 ? -19.863 -1.187 20.697 1.00 95.12 81 GLU A C 1
ATOM 628 O O . GLU A 1 81 ? -20.884 -0.608 21.070 1.00 95.12 81 GLU A O 1
ATOM 633 N N . MET A 1 82 ? -19.525 -1.247 19.406 1.00 93.38 82 MET A N 1
ATOM 634 C CA . MET A 1 82 ? -20.308 -0.612 18.341 1.00 93.38 82 MET A CA 1
ATOM 635 C C . MET A 1 82 ? -21.419 -1.515 17.792 1.00 93.38 82 MET A C 1
ATOM 637 O O . MET A 1 82 ? -22.232 -1.055 16.989 1.00 93.38 82 MET A O 1
ATOM 641 N N . ARG A 1 83 ? -21.461 -2.786 18.216 1.00 91.44 83 ARG A N 1
ATOM 642 C CA . ARG A 1 83 ? -22.382 -3.828 17.731 1.00 91.44 83 ARG A CA 1
ATOM 643 C C . ARG A 1 83 ? -22.349 -3.985 16.209 1.00 91.44 83 ARG A C 1
ATOM 645 O O . ARG A 1 83 ? -23.388 -4.136 15.564 1.00 91.44 83 ARG A O 1
ATOM 652 N N . TYR A 1 84 ? -21.155 -3.912 15.624 1.00 91.81 84 TYR A N 1
ATOM 653 C CA . TYR A 1 84 ? -20.986 -4.119 14.189 1.00 91.81 84 TYR A CA 1
ATOM 654 C C . TYR A 1 84 ? -21.140 -5.597 13.832 1.00 91.81 84 TYR A C 1
ATOM 656 O O . TYR A 1 84 ? -20.711 -6.475 14.570 1.00 91.81 84 TYR A O 1
ATOM 664 N N . SER A 1 85 ? -21.735 -5.874 12.673 1.00 88.50 85 SER A N 1
ATOM 665 C CA . SER A 1 85 ? -21.727 -7.216 12.097 1.00 88.50 85 SER A CA 1
ATOM 666 C C . SER A 1 85 ? -20.579 -7.291 11.100 1.00 88.50 85 SER A C 1
ATOM 668 O O . SER A 1 85 ? -20.686 -6.801 9.977 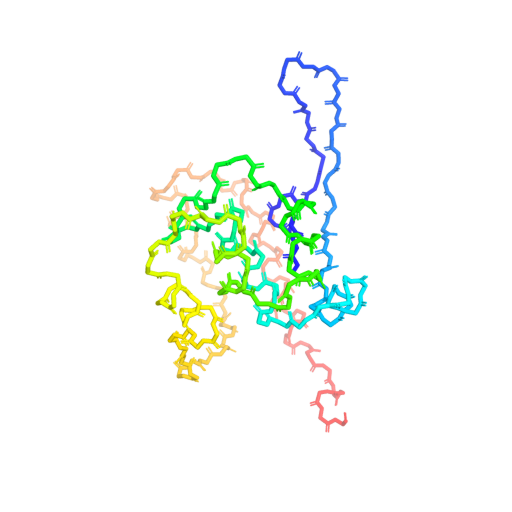1.00 88.50 85 SER A O 1
ATOM 670 N N . LEU A 1 86 ? -19.454 -7.834 11.556 1.00 87.94 86 LEU A N 1
ATOM 671 C CA . LEU A 1 86 ? -18.275 -8.074 10.741 1.00 87.94 86 LEU A CA 1
ATOM 672 C C . LEU A 1 86 ? -17.903 -9.549 10.903 1.00 87.94 86 LEU A C 1
ATOM 674 O O . LEU A 1 86 ? -17.541 -9.975 11.996 1.00 87.94 86 LEU A O 1
ATOM 678 N N . LEU A 1 87 ? -18.071 -10.330 9.840 1.00 87.06 87 LEU A N 1
ATOM 679 C CA . LEU A 1 87 ? -17.804 -11.768 9.838 1.00 87.06 87 LEU A CA 1
ATOM 680 C C . LEU A 1 87 ? -16.424 -12.044 9.238 1.00 87.06 87 LEU A C 1
ATOM 682 O O . LEU A 1 87 ? -15.943 -11.259 8.420 1.00 87.06 87 LEU A O 1
ATOM 686 N N . GLU A 1 88 ? -15.817 -13.160 9.644 1.00 88.88 88 GLU A N 1
ATOM 687 C CA . GLU A 1 88 ? -14.577 -13.711 9.065 1.00 88.88 88 GLU A CA 1
ATOM 688 C C . GLU A 1 88 ? -13.365 -12.762 9.111 1.00 88.88 88 GLU A C 1
ATOM 690 O O . GLU A 1 88 ? -12.384 -12.936 8.381 1.00 88.88 88 GLU A O 1
ATOM 695 N N . TYR A 1 89 ? -13.392 -11.758 9.990 1.00 94.12 89 TYR A N 1
ATOM 696 C CA . TYR A 1 89 ? -12.309 -10.783 10.077 1.00 94.12 89 TYR A CA 1
ATOM 697 C C . TYR A 1 89 ? -11.000 -11.413 10.556 1.00 94.12 89 TYR A C 1
ATOM 699 O O . TYR A 1 89 ? -9.932 -10.907 10.220 1.00 94.12 89 TYR A O 1
ATOM 707 N N . GLU A 1 90 ? -11.052 -12.517 11.304 1.00 95.12 90 GLU A N 1
ATOM 708 C CA . GLU A 1 90 ? -9.872 -13.251 11.751 1.00 95.12 90 GLU A CA 1
ATOM 709 C C . GLU A 1 90 ? -9.090 -13.852 10.582 1.00 95.12 90 GLU A C 1
ATOM 711 O O . GLU A 1 90 ? -7.859 -13.755 10.554 1.00 95.12 90 GLU A O 1
ATOM 716 N N . GLU A 1 91 ? -9.781 -14.420 9.589 1.00 95.38 91 GLU A N 1
ATOM 717 C CA . GLU A 1 91 ? -9.133 -14.979 8.400 1.00 95.38 91 GLU A CA 1
ATOM 718 C C . GLU A 1 91 ? -8.531 -13.863 7.542 1.00 95.38 91 GLU A C 1
ATOM 720 O O . GLU A 1 91 ? -7.376 -13.960 7.118 1.00 95.38 91 GLU A O 1
ATOM 725 N N . VAL A 1 92 ? -9.246 -12.743 7.386 1.00 96.00 92 VAL A N 1
ATOM 726 C CA . VAL A 1 92 ? -8.709 -11.551 6.713 1.00 96.00 92 VAL A CA 1
ATOM 727 C C . VAL A 1 92 ? -7.466 -11.031 7.440 1.00 96.00 92 VAL A C 1
ATOM 729 O O . VAL A 1 92 ? -6.425 -10.804 6.821 1.00 96.00 92 VAL A O 1
ATOM 732 N N . ARG A 1 93 ? -7.520 -10.899 8.770 1.00 97.12 93 ARG A N 1
ATOM 733 C CA . ARG A 1 93 ? -6.379 -10.462 9.586 1.00 97.12 93 ARG A CA 1
ATOM 734 C C . ARG A 1 93 ? -5.185 -11.398 9.413 1.00 97.12 93 ARG A C 1
ATOM 736 O O . ARG A 1 93 ? -4.054 -10.929 9.274 1.00 97.12 93 ARG A O 1
ATOM 743 N N . LYS A 1 94 ? -5.416 -12.711 9.389 1.00 97.25 94 LYS A N 1
ATOM 744 C CA . LYS A 1 94 ? -4.374 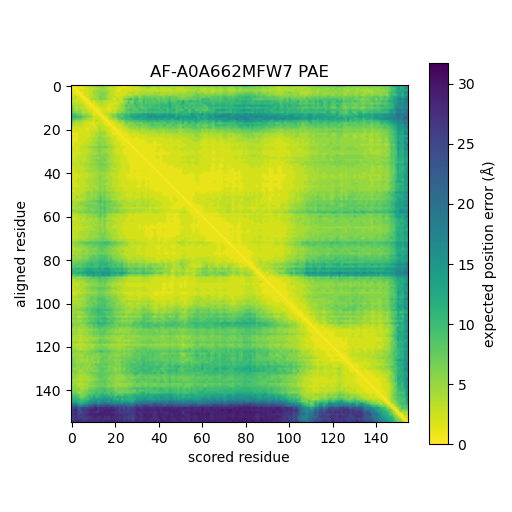-13.727 9.198 1.00 97.25 94 LYS A CA 1
ATOM 745 C C . LYS A 1 94 ? -3.679 -13.593 7.846 1.00 97.25 94 LYS A C 1
ATOM 747 O O . LYS A 1 94 ? -2.452 -13.671 7.824 1.00 97.25 94 LYS A O 1
ATOM 752 N N . ILE A 1 95 ? -4.417 -13.317 6.765 1.00 96.44 95 ILE A N 1
ATOM 753 C CA . ILE A 1 95 ? -3.839 -13.058 5.434 1.00 96.44 95 ILE A CA 1
ATOM 754 C C . ILE A 1 95 ? -2.827 -11.906 5.497 1.00 96.44 95 ILE A C 1
ATOM 756 O O . ILE A 1 95 ? -1.730 -12.023 4.958 1.00 96.44 95 ILE A O 1
ATOM 760 N N . PHE A 1 96 ? -3.142 -10.813 6.198 1.00 97.00 96 PHE A N 1
ATOM 761 C CA . PHE A 1 96 ? -2.234 -9.662 6.311 1.00 97.00 96 PHE A CA 1
ATOM 762 C C . PHE A 1 96 ? -1.109 -9.850 7.340 1.00 97.00 96 PHE A C 1
ATOM 764 O O . PHE A 1 96 ? -0.004 -9.316 7.183 1.00 97.00 96 PHE A O 1
ATOM 771 N N . LEU A 1 97 ? -1.360 -10.580 8.427 1.00 97.00 97 LEU A N 1
ATOM 772 C CA . LEU A 1 97 ? -0.345 -10.832 9.449 1.00 97.00 97 LEU A CA 1
ATOM 773 C C . LEU A 1 97 ? 0.689 -11.856 8.990 1.00 97.00 97 LEU A C 1
ATOM 775 O O . LEU A 1 97 ? 1.871 -11.676 9.297 1.00 97.00 97 LEU A O 1
ATOM 779 N N . ARG A 1 98 ? 0.238 -12.904 8.295 1.00 96.69 98 ARG A N 1
ATOM 780 C CA . ARG A 1 98 ? 1.022 -14.061 7.853 1.00 96.69 98 ARG A CA 1
ATOM 781 C C . ARG A 1 98 ? 0.634 -14.442 6.416 1.00 96.69 98 ARG A C 1
ATOM 783 O O . ARG A 1 98 ? 0.066 -15.517 6.207 1.00 96.69 98 ARG A O 1
ATOM 790 N N . PRO A 1 99 ? 0.914 -13.574 5.430 1.00 96.56 99 PRO A N 1
ATOM 791 C CA . PRO A 1 99 ? 0.676 -13.914 4.036 1.00 96.56 99 PRO A CA 1
ATOM 792 C C . PRO A 1 99 ? 1.548 -15.111 3.631 1.00 96.56 99 PRO A C 1
ATOM 794 O O . PRO A 1 99 ? 2.665 -15.251 4.140 1.00 96.56 99 PRO A O 1
ATOM 797 N N . PRO A 1 100 ? 1.081 -15.967 2.708 1.00 95.56 100 PRO A N 1
ATOM 798 C CA . PRO A 1 100 ? 1.932 -16.986 2.115 1.00 95.56 100 PRO A CA 1
ATOM 799 C C . PRO A 1 100 ? 3.040 -16.292 1.315 1.00 95.56 100 PRO A C 1
ATOM 801 O O . PRO A 1 100 ? 2.778 -15.625 0.316 1.00 95.56 100 PRO A O 1
ATOM 804 N N . VAL A 1 101 ? 4.277 -16.428 1.780 1.00 97.00 101 VAL A N 1
ATOM 805 C CA . VAL A 1 101 ? 5.475 -15.885 1.131 1.00 97.00 101 VAL A CA 1
ATOM 806 C C . VAL A 1 101 ? 6.439 -17.016 0.805 1.00 97.00 101 VAL A C 1
ATOM 808 O O . VAL A 1 101 ? 6.372 -18.096 1.394 1.00 97.00 101 VAL A O 1
ATOM 811 N N . THR A 1 102 ? 7.331 -16.777 -0.149 1.00 97.12 102 THR A N 1
ATOM 812 C CA . THR A 1 102 ? 8.388 -17.717 -0.508 1.00 97.12 102 THR A CA 1
ATOM 813 C C . THR A 1 102 ? 9.707 -16.978 -0.640 1.00 97.12 102 THR A C 1
ATOM 815 O O . THR A 1 102 ? 9.754 -15.902 -1.233 1.00 97.12 102 THR A O 1
ATOM 818 N N . ASP A 1 103 ? 10.768 -17.580 -0.114 1.00 97.12 103 ASP A N 1
ATOM 819 C CA . ASP A 1 103 ? 12.146 -17.118 -0.303 1.00 97.12 103 ASP A CA 1
ATOM 820 C C . ASP A 1 103 ? 12.808 -17.786 -1.520 1.00 97.12 103 ASP A C 1
ATOM 822 O O . ASP A 1 103 ? 13.965 -17.521 -1.837 1.00 97.12 103 ASP A O 1
ATOM 826 N N . ASN A 1 104 ? 12.079 -18.662 -2.224 1.00 97.31 104 ASN A N 1
ATOM 827 C CA . ASN A 1 104 ? 12.585 -19.396 -3.377 1.00 97.31 104 ASN A CA 1
ATOM 828 C C . ASN A 1 104 ? 12.517 -18.551 -4.659 1.00 97.31 104 ASN A C 1
ATOM 830 O O . ASN A 1 104 ? 11.733 -18.827 -5.568 1.00 97.31 104 ASN A O 1
ATOM 834 N N . TYR A 1 105 ? 13.319 -17.491 -4.716 1.00 94.94 105 TYR A N 1
ATOM 835 C CA . TYR A 1 105 ? 13.501 -16.674 -5.910 1.00 94.94 105 TYR A CA 1
ATOM 836 C C . TYR A 1 105 ? 14.924 -16.113 -5.981 1.00 94.94 105 TYR A C 1
ATOM 838 O O . TYR A 1 105 ? 15.593 -15.910 -4.969 1.00 94.94 105 TYR A O 1
ATOM 846 N N . HIS A 1 106 ? 15.381 -15.818 -7.197 1.00 93.56 106 HIS A N 1
ATOM 847 C CA . HIS A 1 106 ? 16.668 -15.172 -7.432 1.00 93.56 106 HIS A CA 1
ATOM 848 C C . HIS A 1 106 ? 16.466 -13.897 -8.247 1.00 93.56 106 HIS A C 1
ATOM 850 O O . HIS A 1 106 ? 15.880 -13.922 -9.329 1.00 93.56 106 HIS A O 1
ATOM 856 N N . LEU A 1 107 ? 16.967 -12.774 -7.732 1.00 92.31 107 LEU A N 1
ATOM 857 C CA . LEU A 1 107 ? 16.936 -11.489 -8.426 1.00 92.31 107 LEU A CA 1
ATOM 858 C C . LEU A 1 107 ? 18.125 -11.399 -9.386 1.00 92.31 107 LEU A C 1
ATOM 860 O O . LEU A 1 107 ? 19.151 -10.798 -9.077 1.00 92.31 107 LEU A O 1
ATOM 864 N N . ILE A 1 108 ? 17.988 -12.032 -10.549 1.00 88.31 108 ILE A N 1
ATOM 865 C CA . ILE A 1 108 ? 18.985 -11.971 -11.619 1.00 88.31 108 ILE A CA 1
ATOM 866 C C . ILE A 1 108 ? 18.508 -10.959 -12.651 1.00 88.31 108 ILE A C 1
ATOM 868 O O . ILE A 1 108 ? 17.502 -11.160 -13.328 1.00 88.31 108 ILE A O 1
ATOM 872 N N . LEU A 1 109 ? 19.253 -9.870 -12.797 1.00 84.19 109 LEU A N 1
ATOM 873 C CA . LEU A 1 109 ? 19.041 -8.948 -13.901 1.00 84.19 109 LEU A CA 1
ATOM 874 C C . LEU A 1 109 ? 19.854 -9.419 -15.113 1.00 84.19 109 LEU A C 1
ATOM 876 O O . LEU A 1 109 ? 21.043 -9.116 -15.222 1.00 84.19 109 LEU A O 1
ATOM 880 N N . GLY A 1 110 ? 19.206 -10.182 -15.994 1.00 84.25 110 GLY A N 1
ATOM 881 C CA . GLY A 1 110 ? 19.793 -10.673 -17.242 1.00 84.25 110 GLY A CA 1
ATOM 882 C C . GLY A 1 110 ? 20.039 -9.573 -18.280 1.00 84.25 110 GLY A C 1
ATOM 883 O O . GLY A 1 110 ? 19.619 -8.424 -18.113 1.00 84.25 110 GLY A O 1
ATOM 884 N N . ARG A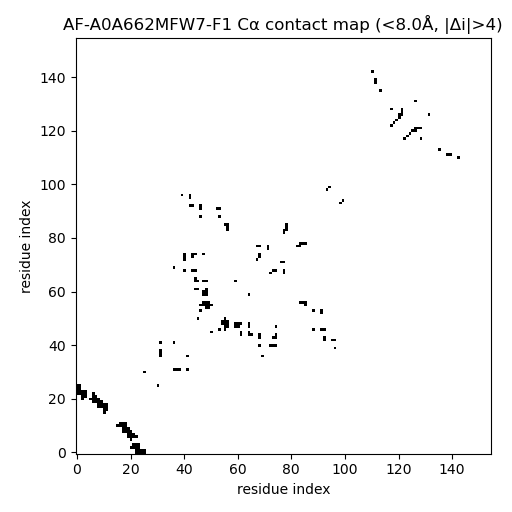 1 111 ? 20.724 -9.939 -19.368 1.00 87.62 111 ARG A N 1
ATOM 885 C CA . ARG A 1 111 ? 20.898 -9.049 -20.522 1.00 87.62 111 ARG A CA 1
ATOM 886 C C . ARG A 1 111 ? 19.571 -8.919 -21.275 1.00 87.62 111 ARG A C 1
ATOM 888 O O . ARG A 1 111 ? 18.906 -9.940 -21.456 1.00 87.62 111 ARG A O 1
ATOM 895 N N . PRO A 1 112 ? 19.179 -7.708 -21.699 1.00 90.44 112 PRO A N 1
ATOM 896 C CA . PRO A 1 112 ? 18.000 -7.542 -22.532 1.00 90.44 112 PRO A CA 1
ATOM 897 C C . PRO A 1 112 ? 18.239 -8.189 -23.900 1.00 90.44 112 PRO A C 1
ATOM 899 O O . PRO A 1 112 ? 19.235 -7.904 -24.564 1.00 90.44 112 PRO A O 1
ATOM 902 N N . ASP A 1 113 ? 17.312 -9.039 -24.327 1.00 93.25 113 ASP A N 1
ATOM 903 C CA . ASP A 1 113 ? 17.271 -9.552 -25.693 1.00 93.25 113 ASP A CA 1
ATOM 904 C C . ASP A 1 113 ? 16.639 -8.495 -26.604 1.00 93.25 113 ASP A C 1
ATOM 906 O O . ASP A 1 113 ? 15.422 -8.341 -26.665 1.00 93.25 113 ASP A O 1
ATOM 910 N N . ILE A 1 114 ? 17.482 -7.695 -27.253 1.00 92.94 114 ILE A N 1
ATOM 911 C CA . ILE A 1 114 ? 17.028 -6.567 -28.072 1.00 92.94 114 ILE A CA 1
ATOM 912 C C . ILE A 1 114 ? 16.287 -7.047 -29.319 1.00 92.94 114 ILE A C 1
ATOM 914 O O . ILE A 1 114 ? 15.328 -6.398 -29.728 1.00 92.94 114 ILE A O 1
ATOM 918 N N . GLU A 1 115 ? 16.725 -8.156 -29.909 1.00 93.75 115 GLU A N 1
ATOM 919 C CA . GLU A 1 115 ? 16.116 -8.728 -31.110 1.00 93.75 115 GLU A CA 1
ATOM 920 C C . GLU A 1 115 ? 14.720 -9.256 -30.771 1.00 93.75 115 GLU A C 1
ATOM 922 O O . GLU A 1 115 ? 13.746 -8.816 -31.384 1.00 93.75 115 GLU A O 1
ATOM 927 N N . GLY A 1 116 ? 14.599 -10.048 -29.700 1.00 95.56 116 GLY A N 1
ATOM 928 C CA . GLY A 1 116 ? 13.306 -10.542 -29.221 1.00 95.56 116 GLY A CA 1
ATOM 929 C C . GLY A 1 116 ? 12.350 -9.434 -28.756 1.00 95.56 116 GLY A C 1
ATOM 930 O O . GLY A 1 116 ? 11.140 -9.535 -28.950 1.00 95.56 116 GLY A O 1
ATOM 931 N N . ILE A 1 117 ? 12.858 -8.332 -28.184 1.00 95.25 117 ILE A N 1
ATOM 932 C CA . ILE A 1 117 ? 12.019 -7.169 -27.839 1.00 95.25 117 ILE A CA 1
ATOM 933 C C . ILE A 1 117 ? 11.443 -6.508 -29.098 1.00 95.25 117 ILE A C 1
ATOM 935 O O . ILE A 1 117 ? 10.284 -6.090 -29.081 1.00 95.25 117 ILE A O 1
ATOM 939 N N . VAL A 1 118 ? 12.238 -6.372 -30.165 1.00 95.31 118 VAL A N 1
ATOM 940 C CA . VAL A 1 118 ? 11.777 -5.765 -31.423 1.00 95.31 118 VAL A CA 1
ATOM 941 C C . VAL A 1 118 ? 10.756 -6.665 -32.105 1.00 95.31 118 VAL A C 1
ATOM 943 O O . VAL A 1 118 ? 9.697 -6.160 -32.459 1.00 95.31 118 VAL A O 1
ATOM 946 N N . GLU A 1 119 ? 11.024 -7.966 -32.213 1.00 97.06 119 GLU A N 1
ATOM 947 C CA . GLU A 1 119 ? 10.081 -8.940 -32.780 1.00 97.06 119 GLU A CA 1
ATOM 948 C C . GLU A 1 119 ? 8.732 -8.881 -32.043 1.00 97.06 119 GLU A C 1
ATOM 950 O O . GLU A 1 119 ? 7.689 -8.599 -32.634 1.00 97.06 119 GLU A O 1
ATOM 955 N N . PHE A 1 120 ? 8.751 -8.995 -30.713 1.00 97.19 120 PHE A N 1
ATOM 956 C CA . PHE A 1 120 ? 7.524 -8.972 -29.923 1.00 97.19 120 PHE A CA 1
ATOM 957 C C . PHE A 1 120 ? 6.773 -7.636 -30.010 1.00 97.19 120 PHE A C 1
ATOM 959 O O . PHE A 1 120 ? 5.550 -7.612 -30.112 1.00 97.19 120 PHE A O 1
ATOM 966 N N . LEU A 1 121 ? 7.457 -6.491 -29.929 1.00 96.69 121 LEU A N 1
ATOM 967 C CA . LEU A 1 121 ? 6.768 -5.196 -29.906 1.00 96.69 121 LEU A CA 1
ATOM 968 C C . LEU A 1 121 ? 6.346 -4.729 -31.301 1.00 96.69 121 LEU A C 1
ATOM 970 O O . LEU A 1 121 ? 5.229 -4.235 -31.455 1.00 96.69 121 LEU A O 1
ATOM 974 N N . CYS A 1 122 ? 7.224 -4.837 -32.295 1.00 95.56 122 CYS A N 1
ATOM 975 C CA . CYS A 1 122 ? 6.971 -4.329 -33.639 1.00 95.56 122 CYS A CA 1
ATOM 976 C C . CYS A 1 122 ? 6.173 -5.315 -34.488 1.00 95.56 122 CYS A C 1
ATOM 978 O O . CYS A 1 122 ? 5.198 -4.888 -35.102 1.00 95.56 122 CYS A O 1
ATOM 980 N N . ASP A 1 123 ? 6.540 -6.599 -34.487 1.00 94.62 123 ASP A N 1
ATOM 981 C CA . ASP A 1 123 ? 5.954 -7.575 -35.411 1.00 94.62 123 ASP A CA 1
ATOM 982 C C . ASP A 1 123 ? 4.652 -8.173 -34.856 1.00 94.62 123 ASP A C 1
ATOM 984 O O . ASP A 1 123 ? 3.699 -8.368 -35.607 1.00 94.62 123 ASP A O 1
ATOM 988 N N . GLU A 1 124 ? 4.563 -8.417 -33.539 1.00 97.00 124 GLU A N 1
ATOM 989 C CA . GLU A 1 124 ? 3.349 -8.986 -32.923 1.00 97.00 124 GLU A CA 1
ATOM 990 C C . GLU A 1 124 ? 2.378 -7.948 -32.336 1.00 97.00 124 GLU A C 1
ATOM 992 O O . GLU A 1 124 ? 1.191 -8.241 -32.163 1.00 97.00 124 GLU A O 1
ATOM 997 N N . ARG A 1 125 ? 2.866 -6.765 -31.937 1.00 96.00 125 ARG A N 1
ATOM 998 C CA . ARG A 1 125 ? 2.071 -5.751 -31.207 1.00 96.00 125 ARG A CA 1
ATOM 999 C C . ARG A 1 125 ? 1.942 -4.417 -31.941 1.00 96.00 125 ARG A C 1
ATOM 1001 O O . ARG A 1 125 ? 1.420 -3.468 -31.353 1.00 96.00 125 ARG A O 1
ATOM 1008 N N . ASP A 1 126 ? 2.404 -4.349 -33.190 1.00 94.88 126 ASP A N 1
ATOM 1009 C CA . ASP A 1 126 ? 2.299 -3.193 -34.090 1.00 94.88 126 ASP A CA 1
ATOM 1010 C C . ASP A 1 126 ? 2.905 -1.885 -33.532 1.00 94.88 126 ASP A C 1
ATOM 1012 O O . ASP A 1 126 ? 2.504 -0.773 -33.899 1.00 94.88 126 ASP A O 1
ATOM 1016 N N . PHE A 1 127 ? 3.888 -1.970 -32.629 1.00 95.31 127 PHE A N 1
ATOM 1017 C CA . PHE A 1 127 ? 4.625 -0.784 -32.196 1.00 95.31 127 PHE A CA 1
ATOM 1018 C C . PHE A 1 127 ? 5.515 -0.284 -33.331 1.0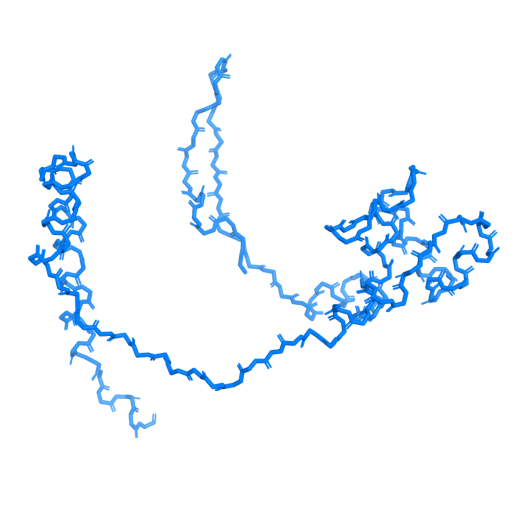0 95.31 127 PHE A C 1
ATOM 1020 O O . PHE A 1 127 ? 6.257 -1.029 -33.963 1.00 95.31 127 PHE A O 1
ATOM 1027 N N . GLN A 1 128 ? 5.535 1.029 -33.542 1.00 94.00 128 GLN A N 1
ATOM 1028 C CA . GLN A 1 128 ? 6.466 1.618 -34.499 1.00 94.00 128 GLN A CA 1
ATOM 1029 C C . GLN A 1 128 ? 7.883 1.645 -33.918 1.00 94.00 128 GLN A C 1
ATOM 1031 O O . GLN A 1 128 ? 8.101 2.226 -32.851 1.00 94.00 128 GLN A O 1
ATOM 1036 N N . LEU A 1 129 ? 8.859 1.114 -34.661 1.00 91.00 129 LEU A N 1
ATOM 1037 C CA . LEU A 1 129 ? 10.266 1.042 -34.242 1.00 91.00 129 LEU A CA 1
ATOM 1038 C C . LEU A 1 129 ? 10.825 2.402 -33.783 1.00 91.00 129 LEU A C 1
ATOM 1040 O O . LEU A 1 129 ? 11.499 2.506 -32.758 1.00 91.00 129 LEU A O 1
ATOM 1044 N N . GLN A 1 130 ? 10.468 3.475 -34.494 1.00 92.62 130 GLN A N 1
ATOM 1045 C CA . GLN A 1 130 ? 10.873 4.844 -34.161 1.00 92.62 130 GLN A CA 1
ATOM 1046 C C . GLN A 1 130 ? 10.459 5.284 -32.743 1.00 92.62 130 GLN A C 1
ATOM 1048 O O . G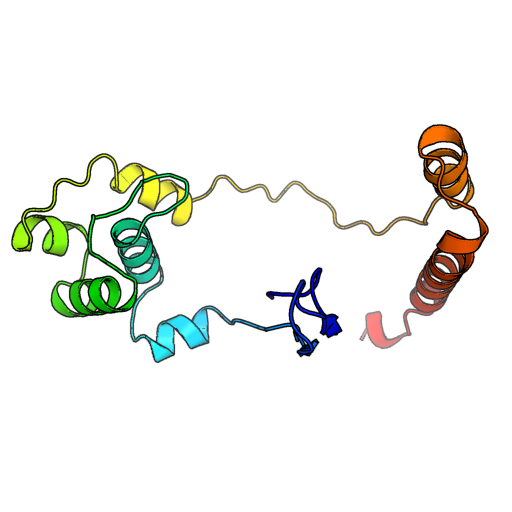LN A 1 130 ? 11.180 6.050 -32.107 1.00 92.62 130 GLN A O 1
ATOM 1053 N N . ASN A 1 131 ? 9.338 4.769 -32.221 1.00 91.00 131 ASN A N 1
ATOM 1054 C CA . ASN A 1 131 ? 8.814 5.136 -30.903 1.00 91.00 131 ASN A CA 1
ATOM 1055 C C . ASN A 1 131 ? 9.529 4.399 -29.762 1.00 91.00 131 ASN A C 1
ATOM 1057 O O . ASN A 1 131 ? 9.516 4.879 -28.630 1.00 91.00 131 ASN A O 1
ATOM 1061 N N . ILE A 1 132 ? 10.161 3.256 -30.049 1.00 92.94 132 ILE A N 1
ATOM 1062 C CA . ILE A 1 132 ? 10.850 2.427 -29.048 1.00 92.94 132 ILE A CA 1
ATOM 1063 C C . ILE A 1 132 ? 12.377 2.549 -29.114 1.00 92.94 132 ILE A C 1
ATOM 1065 O O . ILE A 1 132 ? 13.059 2.183 -28.159 1.00 92.94 132 ILE A O 1
ATOM 1069 N N . GLN A 1 133 ? 12.928 3.121 -30.191 1.00 92.38 133 GLN A N 1
ATOM 1070 C CA . GLN A 1 133 ? 14.373 3.238 -30.415 1.00 92.38 133 GLN A CA 1
ATOM 1071 C C . GLN A 1 133 ? 15.119 3.886 -29.242 1.00 92.38 133 GLN A C 1
ATOM 1073 O O . GLN A 1 133 ? 16.181 3.411 -28.837 1.00 92.38 133 GLN A O 1
ATOM 1078 N N . LYS A 1 134 ? 14.559 4.963 -28.676 1.00 92.62 134 LYS A N 1
ATOM 1079 C CA . LYS A 1 134 ? 15.154 5.644 -27.521 1.00 92.62 134 LYS A CA 1
ATOM 1080 C C . LYS A 1 134 ? 15.231 4.708 -26.315 1.00 92.62 134 LYS A C 1
ATOM 1082 O O . LYS A 1 134 ? 16.299 4.560 -25.738 1.00 92.62 134 LYS A O 1
ATOM 1087 N N . SER A 1 135 ? 14.131 4.036 -25.983 1.00 93.00 135 SER A N 1
ATOM 1088 C CA . SER A 1 135 ? 14.073 3.103 -24.856 1.00 93.00 135 SER A CA 1
ATOM 1089 C C . SER A 1 135 ? 15.021 1.916 -25.033 1.00 93.00 135 SER A C 1
ATOM 1091 O O . SER A 1 135 ? 15.661 1.510 -24.069 1.00 93.00 135 SER A O 1
ATOM 1093 N N . LEU A 1 136 ? 15.173 1.394 -26.255 1.00 93.44 136 LEU A N 1
ATOM 1094 C CA . LEU A 1 136 ? 16.151 0.341 -26.557 1.00 93.44 136 LEU A CA 1
ATOM 1095 C C . LEU A 1 136 ? 17.594 0.814 -26.336 1.00 93.44 136 LEU A C 1
ATOM 1097 O O . LEU A 1 136 ? 18.407 0.082 -25.773 1.00 93.44 136 LEU A O 1
ATOM 1101 N N . ASN A 1 137 ? 17.917 2.041 -26.749 1.00 92.25 137 ASN A N 1
ATOM 1102 C CA . ASN A 1 137 ? 19.239 2.625 -26.526 1.00 92.25 137 ASN A CA 1
ATOM 1103 C C . ASN A 1 137 ? 19.498 2.884 -25.033 1.00 92.25 137 ASN A C 1
ATOM 1105 O O . ASN A 1 137 ? 20.584 2.575 -24.544 1.00 92.25 137 ASN A O 1
ATOM 1109 N N . ASP A 1 138 ? 18.497 3.384 -24.304 1.00 91.69 138 ASP A N 1
ATOM 1110 C CA . ASP A 1 138 ? 18.574 3.607 -22.857 1.00 91.69 138 ASP A CA 1
ATOM 1111 C C . ASP A 1 138 ? 18.794 2.279 -22.106 1.00 91.69 138 ASP A C 1
ATOM 1113 O O . ASP A 1 138 ? 19.611 2.216 -21.187 1.00 91.69 138 ASP A O 1
ATOM 1117 N N . LEU A 1 139 ? 18.132 1.192 -22.529 1.00 91.00 139 LEU A N 1
ATOM 1118 C CA . LEU A 1 139 ? 18.341 -0.153 -21.977 1.00 91.00 139 LEU A CA 1
ATOM 1119 C C . LEU A 1 139 ? 19.771 -0.662 -22.204 1.00 91.00 139 LEU A C 1
ATOM 1121 O O . LEU A 1 139 ? 20.381 -1.170 -21.264 1.00 91.00 139 LEU A O 1
ATOM 1125 N N . LYS A 1 140 ? 20.325 -0.488 -23.413 1.00 88.62 140 LYS A N 1
ATOM 1126 C CA . LYS A 1 140 ? 21.723 -0.848 -23.720 1.00 88.62 140 LYS A CA 1
ATOM 1127 C C . LYS A 1 140 ? 22.711 -0.047 -22.867 1.00 88.62 140 LYS A C 1
ATOM 1129 O O . LYS A 1 140 ? 23.593 -0.622 -22.240 1.00 88.62 140 LYS A O 1
ATOM 1134 N N . ALA A 1 141 ? 22.517 1.267 -22.757 1.00 88.25 141 ALA A N 1
ATOM 1135 C CA . ALA A 1 141 ? 23.365 2.127 -21.929 1.00 88.25 141 ALA A CA 1
ATOM 1136 C C . ALA A 1 141 ? 23.281 1.776 -20.428 1.00 88.25 141 ALA A C 1
ATOM 1138 O O . ALA A 1 141 ? 24.284 1.800 -19.707 1.00 88.25 141 ALA A O 1
ATOM 1139 N N . ALA A 1 142 ? 22.093 1.408 -19.941 1.00 86.81 142 ALA A N 1
ATOM 1140 C CA . ALA A 1 142 ? 21.901 0.935 -18.572 1.00 86.81 142 ALA A CA 1
ATOM 1141 C C . ALA A 1 142 ? 22.561 -0.435 -18.322 1.00 86.81 142 ALA A C 1
ATOM 1143 O O . ALA A 1 142 ? 22.955 -0.730 -17.192 1.00 86.81 142 ALA A O 1
ATOM 1144 N N . GLU A 1 143 ? 22.697 -1.274 -19.352 1.00 84.81 143 GLU A N 1
ATOM 1145 C CA . GLU A 1 143 ? 23.478 -2.510 -19.284 1.00 84.81 143 GLU A CA 1
ATOM 1146 C C . GLU A 1 143 ? 24.983 -2.209 -19.211 1.00 84.81 143 GLU A C 1
ATOM 1148 O O . GLU A 1 143 ? 25.670 -2.723 -18.326 1.00 84.81 143 GLU A O 1
ATOM 1153 N N . ASP A 1 144 ? 25.491 -1.338 -20.086 1.00 83.06 144 ASP A N 1
ATOM 1154 C CA . ASP A 1 144 ? 26.917 -0.997 -20.155 1.00 83.06 144 ASP A CA 1
ATOM 1155 C C . ASP A 1 144 ? 27.418 -0.289 -18.890 1.00 83.06 144 ASP A C 1
ATOM 1157 O O . ASP A 1 144 ? 28.462 -0.652 -18.345 1.00 83.06 144 ASP A O 1
ATOM 1161 N N . SER A 1 145 ? 26.645 0.658 -18.353 1.00 81.50 145 SER A N 1
ATOM 1162 C CA . SER A 1 145 ? 26.980 1.322 -17.082 1.00 81.50 145 SER A CA 1
ATOM 1163 C C . SER A 1 145 ? 27.014 0.347 -15.900 1.00 81.50 145 SER A C 1
ATOM 1165 O O . SER A 1 145 ? 27.815 0.506 -14.981 1.00 81.50 145 SER A O 1
ATOM 1167 N N . ARG A 1 146 ? 26.204 -0.717 -15.935 1.00 72.88 146 ARG A N 1
ATOM 1168 C CA . ARG A 1 146 ? 26.207 -1.766 -14.908 1.00 72.88 146 ARG A CA 1
ATOM 1169 C C . ARG A 1 146 ? 27.409 -2.696 -15.012 1.00 72.88 146 ARG A C 1
ATOM 1171 O O . ARG A 1 146 ? 27.884 -3.181 -13.989 1.00 72.88 146 ARG A O 1
ATOM 1178 N N . ARG A 1 147 ? 27.928 -2.935 -16.222 1.00 66.69 147 ARG A N 1
ATOM 1179 C CA . ARG A 1 147 ? 29.195 -3.667 -16.415 1.00 66.69 147 ARG A CA 1
ATOM 1180 C C . ARG A 1 147 ? 30.376 -2.937 -15.772 1.00 66.69 147 ARG A C 1
ATOM 1182 O O . ARG A 1 147 ? 31.342 -3.585 -15.389 1.00 66.69 147 ARG A O 1
ATOM 1189 N N . GLN A 1 148 ? 30.276 -1.617 -15.615 1.00 61.44 148 GLN A N 1
ATOM 1190 C CA . GLN A 1 148 ? 31.239 -0.775 -14.906 1.00 61.44 148 GLN A CA 1
ATOM 1191 C C . GLN A 1 148 ? 31.020 -0.712 -13.383 1.00 61.44 148 GLN A C 1
ATOM 1193 O O . GLN A 1 148 ? 31.518 0.219 -12.751 1.00 61.44 148 GLN A O 1
ATOM 1198 N N . ALA A 1 149 ? 30.321 -1.679 -12.768 1.00 56.97 149 ALA A N 1
ATOM 1199 C CA . ALA A 1 149 ? 30.249 -1.762 -11.310 1.00 56.97 149 ALA A CA 1
ATOM 1200 C C . ALA A 1 149 ? 31.668 -1.761 -10.709 1.00 56.97 149 ALA A C 1
ATOM 1202 O O . ALA A 1 149 ? 32.490 -2.648 -10.942 1.00 56.97 149 ALA A O 1
ATOM 1203 N N . THR A 1 150 ? 31.932 -0.673 -9.998 1.00 60.25 150 THR A N 1
ATOM 1204 C CA . THR A 1 150 ? 33.203 -0.186 -9.483 1.00 60.25 150 THR A CA 1
ATOM 1205 C C . THR A 1 150 ? 33.792 -1.114 -8.419 1.00 60.25 150 THR A C 1
ATOM 1207 O O . THR A 1 150 ? 33.074 -1.834 -7.721 1.00 60.25 150 THR A O 1
ATOM 1210 N N . LEU A 1 151 ? 35.121 -1.041 -8.265 1.00 52.50 151 LEU A N 1
ATOM 1211 C CA . LEU A 1 151 ? 35.933 -1.712 -7.234 1.00 52.50 151 LEU A CA 1
ATOM 1212 C C . LEU A 1 151 ? 35.396 -1.572 -5.791 1.00 52.50 151 LEU A C 1
ATOM 1214 O O . LEU A 1 151 ? 35.788 -2.347 -4.928 1.00 52.50 151 LEU A O 1
ATOM 1218 N N . GLU A 1 152 ? 34.485 -0.632 -5.529 1.00 54.62 152 GLU A N 1
ATOM 1219 C CA . GLU A 1 152 ? 33.808 -0.436 -4.237 1.00 54.62 152 GLU A CA 1
ATOM 1220 C C . GLU A 1 152 ? 32.701 -1.461 -3.939 1.00 54.62 152 GLU A C 1
ATOM 1222 O O . GLU A 1 152 ? 32.181 -1.497 -2.835 1.00 54.62 152 GLU A O 1
ATOM 1227 N N . SER A 1 153 ? 32.344 -2.338 -4.880 1.00 53.50 153 SER A N 1
ATOM 1228 C CA . SER A 1 153 ? 31.426 -3.460 -4.602 1.00 53.50 153 SER A CA 1
ATOM 1229 C C . SER A 1 153 ? 32.068 -4.598 -3.785 1.00 53.50 153 SER A C 1
ATOM 1231 O O . SER A 1 153 ? 31.389 -5.571 -3.459 1.00 53.50 153 SER A O 1
ATOM 1233 N N . TRP A 1 154 ? 33.359 -4.472 -3.451 1.00 53.44 154 TRP A N 1
ATOM 1234 C CA . TRP A 1 154 ? 34.169 -5.469 -2.741 1.00 53.44 154 TRP A CA 1
ATOM 1235 C C . TRP A 1 154 ? 34.841 -4.946 -1.454 1.00 53.44 154 TRP A C 1
ATOM 1237 O O . TRP A 1 154 ? 35.577 -5.709 -0.827 1.00 53.44 154 TRP A O 1
ATOM 1247 N N . PHE A 1 155 ? 34.601 -3.689 -1.054 1.00 37.75 155 PHE A N 1
ATOM 1248 C CA . PHE A 1 155 ? 35.130 -3.082 0.179 1.00 37.75 155 PHE A CA 1
ATOM 1249 C C . PHE A 1 155 ? 34.020 -2.501 1.054 1.00 37.75 155 PHE A C 1
ATOM 1251 O O . PHE A 1 155 ? 33.065 -1.927 0.489 1.00 37.75 155 PHE A O 1
#